Protein AF-A0A379WUP8-F1 (afdb_monomer)

Sequence (79 aa):
MPQTKADVLTLLTATVEMQERYADRPIITMSMSKTGVISRLAGEVFGSAATFGAVKKASAPGQISVADLRTVLTILHQA

pLDDT: mean 96.11, std 4.25, range [81.94, 98.81]

Secondary structure (DSSP, 8-state):
--SSHHHHHHHHHHHHHIIIII-SS-------TGGGTHHHH-HHHHT------BSSS-SSTTPPBHHHHHHHHHHHHH-

Organism: Salmonella enterica I (NCBI:txid59201)

Solvent-accessible surface area (backbone atoms only — not comparable to full-atom values): 4561 Å² total; per-residue (Å²): 116,57,90,48,77,64,48,37,50,53,50,49,52,52,38,34,51,37,50,78,73,68,52,93,61,88,44,72,56,71,41,38,33,73,88,11,35,63,47,55,58,44,19,88,81,36,46,24,74,53,69,73,54,16,89,83,69,62,91,53,66,44,47,50,47,40,67,59,49,50,51,51,43,52,52,63,76,73,106

Structure (mmCIF, N/CA/C/O backbone):
data_AF-A0A379WUP8-F1
#
_entry.id   AF-A0A379WUP8-F1
#
loop_
_atom_site.group_PDB
_atom_site.id
_atom_site.type_symbol
_atom_site.label_atom_id
_atom_site.label_alt_id
_atom_site.label_comp_id
_atom_site.label_asym_id
_atom_site.label_entity_id
_atom_site.label_seq_id
_atom_site.pdbx_PDB_ins_code
_atom_site.Cartn_x
_atom_site.Cartn_y
_atom_site.Cartn_z
_atom_site.occupancy
_atom_site.B_iso_or_equiv
_atom_site.auth_seq_id
_atom_site.auth_comp_id
_atom_site.auth_asym_id
_atom_site.auth_atom_id
_atom_site.pdbx_PDB_model_num
ATOM 1 N N . MET A 1 1 ? 9.621 -5.309 5.882 1.00 85.94 1 MET A N 1
ATOM 2 C CA . MET A 1 1 ? 9.428 -4.065 6.663 1.00 85.94 1 MET A CA 1
ATOM 3 C C . MET A 1 1 ? 10.399 -3.047 6.094 1.00 85.94 1 MET A C 1
ATOM 5 O O . MET A 1 1 ? 11.560 -3.423 5.999 1.00 85.94 1 MET A O 1
ATOM 9 N N . PRO A 1 2 ? 9.971 -1.846 5.670 1.00 96.50 2 PRO A N 1
ATOM 10 C CA . PRO A 1 2 ? 10.903 -0.862 5.133 1.00 96.50 2 PRO A CA 1
ATOM 11 C C . PRO A 1 2 ? 11.873 -0.417 6.234 1.00 96.50 2 PRO A C 1
ATOM 13 O O . PRO A 1 2 ? 11.442 -0.011 7.315 1.00 96.50 2 PRO A O 1
ATOM 16 N N . GLN A 1 3 ? 13.168 -0.515 5.967 1.00 96.94 3 GLN A N 1
ATOM 17 C CA . GLN A 1 3 ? 14.241 0.076 6.763 1.00 96.94 3 GLN A CA 1
ATOM 18 C C . GLN A 1 3 ? 14.537 1.502 6.288 1.00 96.94 3 GLN A C 1
ATOM 20 O O . GLN A 1 3 ? 14.927 2.357 7.081 1.00 96.94 3 GLN A O 1
ATOM 25 N N . THR A 1 4 ? 14.276 1.783 5.010 1.00 97.38 4 THR A N 1
ATOM 26 C CA . THR A 1 4 ? 14.431 3.103 4.398 1.00 97.38 4 THR A CA 1
ATOM 27 C C . THR A 1 4 ? 13.169 3.533 3.645 1.00 97.38 4 THR A C 1
ATOM 29 O O . THR A 1 4 ? 12.265 2.739 3.383 1.00 97.38 4 THR A O 1
ATOM 32 N N . LYS A 1 5 ? 13.094 4.814 3.260 1.00 97.75 5 LYS A N 1
ATOM 33 C CA . LYS A 1 5 ? 12.047 5.288 2.337 1.00 97.75 5 LYS A CA 1
ATOM 34 C C . LYS A 1 5 ? 12.184 4.652 0.948 1.00 97.75 5 LYS A C 1
ATOM 36 O O . LYS A 1 5 ? 11.170 4.439 0.292 1.00 97.75 5 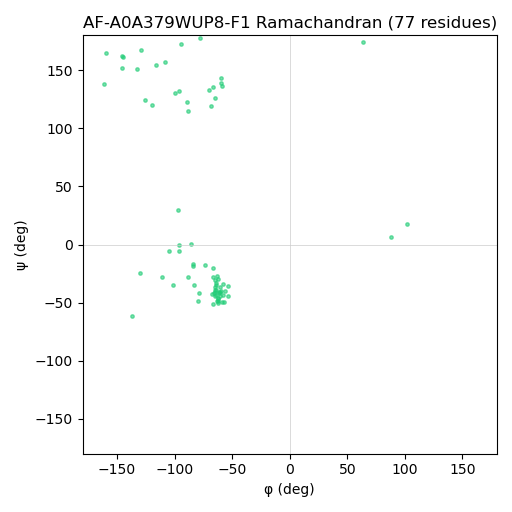LYS A O 1
ATOM 41 N N . ALA A 1 6 ? 13.407 4.327 0.524 1.00 98.50 6 ALA A N 1
ATOM 42 C CA . ALA A 1 6 ? 13.654 3.674 -0.757 1.00 98.50 6 ALA A CA 1
ATOM 43 C C . ALA A 1 6 ? 13.025 2.275 -0.800 1.00 98.50 6 ALA A C 1
ATOM 45 O O . ALA A 1 6 ? 12.445 1.913 -1.812 1.00 98.50 6 ALA A O 1
ATOM 46 N N . ASP A 1 7 ? 12.999 1.548 0.318 1.00 98.56 7 ASP A N 1
ATOM 47 C CA . ASP A 1 7 ? 12.363 0.224 0.385 1.00 98.56 7 ASP A CA 1
ATOM 48 C C . ASP A 1 7 ? 10.848 0.281 0.127 1.00 98.56 7 ASP A C 1
ATOM 50 O O . ASP A 1 7 ? 10.250 -0.691 -0.333 1.00 98.56 7 ASP A O 1
ATOM 54 N N . VAL A 1 8 ? 10.205 1.417 0.425 1.00 98.50 8 VAL A N 1
ATOM 55 C CA . VAL A 1 8 ? 8.796 1.639 0.070 1.00 98.50 8 VAL A CA 1
ATOM 56 C C . VAL A 1 8 ? 8.647 1.745 -1.442 1.00 98.50 8 VAL A C 1
ATOM 58 O O . VAL A 1 8 ? 7.738 1.132 -1.992 1.00 98.50 8 VAL A O 1
ATOM 61 N N . LEU A 1 9 ? 9.553 2.467 -2.107 1.00 98.69 9 LEU A N 1
ATOM 62 C CA . LEU A 1 9 ? 9.578 2.552 -3.566 1.00 98.69 9 LEU A CA 1
ATOM 63 C C . LEU A 1 9 ? 9.860 1.184 -4.184 1.00 98.69 9 LEU A C 1
ATOM 65 O O . LEU A 1 9 ? 9.145 0.795 -5.093 1.00 98.69 9 LEU A O 1
ATOM 69 N N . THR A 1 10 ? 10.813 0.419 -3.644 1.00 98.75 10 THR A N 1
ATOM 70 C CA . THR A 1 10 ? 11.101 -0.949 -4.099 1.00 98.75 10 THR A CA 1
ATOM 71 C C . THR A 1 10 ? 9.849 -1.824 -4.090 1.00 98.75 10 THR A C 1
ATOM 73 O O . THR A 1 10 ? 9.589 -2.527 -5.062 1.00 98.75 10 THR A O 1
ATOM 76 N N . LEU A 1 11 ? 9.045 -1.757 -3.020 1.00 98.75 11 LEU A N 1
ATOM 77 C CA . LEU A 1 11 ? 7.777 -2.483 -2.956 1.00 98.75 11 LEU A CA 1
ATOM 78 C C . LEU A 1 11 ? 6.801 -1.999 -4.035 1.00 98.75 11 LEU A C 1
ATOM 80 O O . LEU A 1 11 ? 6.257 -2.826 -4.753 1.00 98.75 11 LEU A O 1
ATOM 84 N N . LEU A 1 12 ? 6.598 -0.685 -4.176 1.00 98.75 12 LEU A N 1
ATOM 85 C CA . LEU A 1 12 ? 5.670 -0.135 -5.174 1.00 98.75 12 LEU A CA 1
ATOM 86 C C . LEU A 1 12 ? 6.076 -0.498 -6.609 1.00 98.75 12 LEU A C 1
ATOM 88 O O . LEU A 1 12 ? 5.222 -0.894 -7.396 1.00 98.75 12 LEU A O 1
ATOM 92 N N . THR A 1 13 ? 7.371 -0.431 -6.927 1.00 98.81 13 THR A N 1
ATOM 93 C CA . THR A 1 13 ? 7.912 -0.850 -8.226 1.00 98.81 13 THR A CA 1
ATOM 94 C C . THR A 1 13 ? 7.631 -2.327 -8.490 1.00 98.81 13 THR A C 1
ATOM 96 O O . THR A 1 13 ? 7.177 -2.672 -9.576 1.00 98.81 13 THR A O 1
ATOM 99 N N . ALA A 1 14 ? 7.838 -3.197 -7.495 1.00 98.75 14 ALA A N 1
ATOM 100 C CA . ALA A 1 14 ? 7.546 -4.623 -7.631 1.00 98.75 14 ALA A CA 1
ATOM 101 C C . ALA A 1 14 ? 6.043 -4.900 -7.817 1.00 98.75 14 ALA A C 1
ATOM 103 O O . ALA A 1 14 ? 5.676 -5.791 -8.581 1.00 98.75 14 ALA A O 1
ATOM 104 N N . THR A 1 15 ? 5.169 -4.139 -7.147 1.00 98.81 15 THR A N 1
ATOM 105 C CA . THR A 1 15 ? 3.713 -4.259 -7.317 1.00 98.81 15 THR A CA 1
ATOM 106 C C . THR A 1 15 ? 3.288 -3.922 -8.745 1.00 98.81 15 THR A C 1
ATOM 108 O O . THR A 1 15 ? 2.547 -4.704 -9.338 1.00 98.81 15 THR A O 1
ATOM 111 N N . VAL A 1 16 ? 3.797 -2.820 -9.308 1.00 98.75 16 VAL A N 1
ATOM 112 C CA . VAL A 1 16 ? 3.520 -2.424 -10.700 1.00 98.75 16 VAL A CA 1
ATOM 113 C C . VAL A 1 16 ? 4.036 -3.476 -11.670 1.00 98.75 16 VAL A C 1
ATOM 115 O O . VAL A 1 16 ? 3.292 -3.929 -12.531 1.00 98.75 16 VAL A O 1
ATOM 118 N N . GLU A 1 17 ? 5.285 -3.921 -11.504 1.00 98.81 17 GLU A N 1
ATOM 119 C CA . GLU A 1 17 ? 5.869 -4.923 -12.396 1.00 98.81 17 GLU A CA 1
ATOM 120 C C . GLU A 1 17 ? 5.037 -6.213 -12.406 1.00 98.81 17 GLU A C 1
ATOM 122 O O . GLU A 1 17 ? 4.741 -6.756 -13.471 1.00 98.81 17 GLU A O 1
ATOM 127 N N . MET A 1 18 ? 4.604 -6.671 -11.226 1.00 98.62 18 MET A N 1
ATOM 128 C CA . MET A 1 18 ? 3.725 -7.828 -11.107 1.00 98.62 18 MET A CA 1
ATOM 129 C C . MET A 1 18 ? 2.383 -7.594 -11.797 1.00 98.62 18 MET A C 1
ATOM 131 O O . MET A 1 18 ? 1.972 -8.440 -12.588 1.00 98.62 18 MET A O 1
ATOM 135 N N . GLN A 1 19 ? 1.708 -6.477 -11.519 1.00 98.50 19 GLN A N 1
ATOM 136 C CA . GLN A 1 19 ? 0.383 -6.194 -12.067 1.00 98.50 19 GLN A CA 1
ATOM 137 C C . GLN A 1 19 ? 0.396 -6.034 -13.595 1.00 98.50 19 GLN A C 1
ATOM 139 O O . GLN A 1 19 ? -0.514 -6.539 -14.248 1.00 98.50 19 GLN A O 1
ATOM 144 N N . GLU A 1 20 ? 1.423 -5.398 -14.162 1.00 98.31 20 GLU A N 1
ATOM 145 C CA . GLU A 1 20 ? 1.491 -5.111 -15.599 1.00 98.31 20 GLU A CA 1
ATOM 146 C C . GLU A 1 20 ? 2.014 -6.286 -16.431 1.00 98.31 20 GLU A C 1
ATOM 148 O O . GLU A 1 20 ? 1.612 -6.451 -17.583 1.00 98.31 20 GLU A O 1
ATOM 153 N N . ARG A 1 21 ? 2.950 -7.081 -15.892 1.00 98.62 21 ARG A N 1
ATOM 154 C CA . ARG A 1 21 ? 3.715 -8.048 -16.704 1.00 98.62 21 ARG A CA 1
ATOM 155 C C . ARG A 1 21 ? 3.401 -9.505 -16.423 1.00 98.62 21 ARG A C 1
ATOM 157 O O . ARG A 1 21 ? 3.593 -10.332 -17.311 1.00 98.62 21 ARG A O 1
ATOM 164 N N . TYR A 1 22 ? 2.980 -9.835 -15.205 1.00 98.62 22 TYR A N 1
ATOM 165 C CA . TYR A 1 22 ? 2.952 -11.231 -14.758 1.00 98.62 22 TYR A CA 1
ATOM 166 C C . TYR A 1 22 ? 1.619 -11.669 -14.149 1.00 98.62 22 TYR A C 1
ATOM 168 O O . TYR A 1 22 ? 1.340 -12.866 -14.115 1.00 98.62 22 TYR A O 1
ATOM 176 N N . ALA A 1 23 ? 0.816 -10.745 -13.621 1.00 97.56 23 ALA A N 1
ATOM 177 C CA . ALA A 1 23 ? -0.387 -11.078 -12.874 1.00 97.56 23 ALA A CA 1
ATOM 178 C C . ALA A 1 23 ? -1.464 -11.691 -13.779 1.00 97.56 23 ALA A C 1
ATOM 180 O O . ALA A 1 23 ? -1.995 -11.046 -14.676 1.00 97.56 23 ALA A O 1
ATOM 181 N N . ASP A 1 24 ? -1.843 -12.930 -13.474 1.00 98.00 24 ASP A N 1
ATOM 182 C CA . ASP A 1 24 ? -3.011 -13.621 -14.032 1.00 98.00 24 ASP A CA 1
ATOM 183 C C . ASP A 1 24 ? -4.243 -13.523 -13.107 1.00 98.00 24 ASP A C 1
ATOM 185 O O . ASP A 1 24 ? -5.304 -14.079 -13.395 1.00 98.00 24 ASP A O 1
ATOM 189 N N . ARG A 1 25 ? -4.090 -12.847 -11.960 1.00 98.19 25 ARG A N 1
ATOM 190 C CA . ARG A 1 25 ? -5.089 -12.701 -10.895 1.00 98.19 25 ARG A CA 1
ATOM 191 C C . ARG A 1 25 ? -4.785 -11.488 -10.006 1.00 98.19 25 ARG A C 1
ATOM 193 O O . ARG A 1 25 ? -3.657 -10.996 -10.015 1.00 98.19 25 ARG A O 1
ATOM 200 N N . PRO A 1 26 ? -5.748 -11.029 -9.186 1.00 98.44 26 PRO A N 1
ATOM 201 C CA . PRO A 1 26 ? -5.517 -9.936 -8.248 1.00 98.44 26 PRO A CA 1
ATOM 202 C C . PRO A 1 26 ? -4.397 -10.247 -7.246 1.00 98.44 26 PRO A C 1
ATOM 204 O O . PRO A 1 26 ? -4.336 -11.345 -6.689 1.00 98.44 26 PRO A O 1
ATOM 207 N N . ILE A 1 27 ? -3.554 -9.252 -6.973 1.00 98.56 27 ILE A N 1
ATOM 208 C CA . ILE A 1 27 ? -2.483 -9.321 -5.973 1.00 98.56 27 ILE A CA 1
ATOM 209 C C . ILE A 1 27 ? -2.733 -8.318 -4.852 1.00 98.56 27 ILE A C 1
ATOM 211 O O . ILE A 1 27 ? -3.383 -7.291 -5.041 1.00 98.56 27 ILE A O 1
ATOM 215 N N . ILE A 1 28 ? -2.198 -8.607 -3.669 1.00 98.56 28 ILE A N 1
ATOM 216 C CA . ILE A 1 28 ? -2.267 -7.713 -2.514 1.00 98.56 28 ILE A CA 1
ATOM 217 C C . ILE A 1 28 ? -0.845 -7.481 -2.030 1.00 98.56 28 ILE A C 1
ATOM 219 O O . ILE A 1 28 ? -0.128 -8.429 -1.714 1.00 98.56 28 ILE A O 1
ATOM 223 N N . THR A 1 29 ? -0.442 -6.218 -1.948 1.00 98.38 29 THR A N 1
ATOM 224 C CA . THR A 1 29 ? 0.898 -5.830 -1.505 1.00 98.38 29 THR A CA 1
ATOM 225 C C . THR A 1 29 ? 0.813 -4.722 -0.470 1.00 98.38 29 THR A C 1
ATOM 227 O O . THR A 1 29 ? -0.136 -3.942 -0.432 1.00 98.38 29 THR 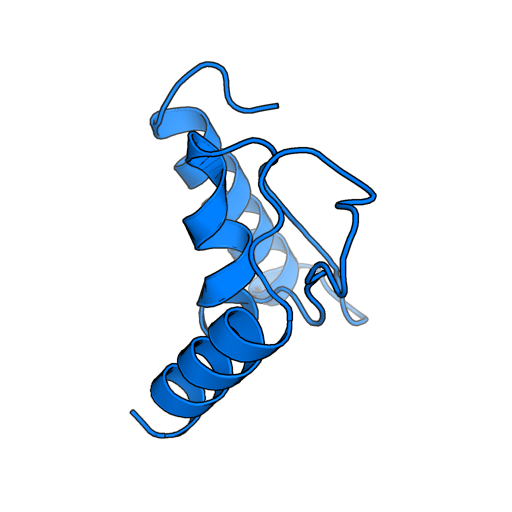A O 1
ATOM 230 N N . MET A 1 30 ? 1.798 -4.671 0.424 1.00 97.62 30 MET A N 1
ATOM 231 C CA . MET A 1 30 ? 1.919 -3.580 1.383 1.00 97.62 30 MET A CA 1
ATOM 232 C C . MET A 1 30 ? 3.321 -3.494 1.966 1.00 97.62 30 MET A C 1
ATOM 234 O O . MET A 1 30 ? 3.914 -4.485 2.390 1.00 97.62 30 MET A O 1
ATOM 238 N N . SER A 1 31 ? 3.800 -2.264 2.086 1.00 97.44 31 SER A N 1
ATOM 239 C CA . SER A 1 31 ? 4.915 -1.902 2.942 1.00 97.44 31 SER A CA 1
ATOM 240 C C . SER A 1 31 ? 4.375 -1.548 4.333 1.00 97.44 31 SER A C 1
ATOM 242 O O . SER A 1 31 ? 3.484 -0.714 4.497 1.00 97.44 31 SER A O 1
ATOM 244 N N . MET A 1 32 ? 4.859 -2.252 5.354 1.00 95.00 32 MET A N 1
ATOM 245 C CA . MET A 1 32 ? 4.387 -2.104 6.736 1.00 95.00 32 MET A CA 1
ATOM 246 C C . MET A 1 32 ? 4.960 -0.853 7.432 1.00 95.00 32 MET A C 1
ATOM 248 O O . MET A 1 32 ? 5.789 -0.132 6.877 1.00 95.00 32 MET A O 1
ATOM 252 N N . SER A 1 33 ? 4.543 -0.627 8.685 1.00 92.56 33 SER A N 1
ATOM 253 C CA . SER A 1 33 ? 4.934 0.519 9.523 1.00 92.56 33 SER A CA 1
ATOM 254 C C . SER A 1 33 ? 4.491 1.876 8.975 1.00 92.56 33 SER A C 1
ATOM 256 O O . SER A 1 33 ? 3.929 1.986 7.889 1.00 92.56 33 SER A O 1
ATOM 258 N N . LYS A 1 34 ? 4.712 2.937 9.763 1.00 93.12 34 LYS A N 1
ATOM 259 C CA . LYS A 1 34 ? 4.330 4.308 9.395 1.00 93.12 34 LYS A CA 1
ATOM 260 C C . LYS A 1 34 ? 4.945 4.739 8.057 1.00 93.12 34 LYS A C 1
ATOM 262 O O . LYS A 1 34 ? 4.262 5.355 7.250 1.00 93.12 34 LYS A O 1
ATOM 267 N N . THR A 1 35 ? 6.204 4.377 7.808 1.00 96.00 35 THR A N 1
ATOM 268 C CA . THR A 1 35 ? 6.927 4.715 6.571 1.00 96.00 35 THR A CA 1
ATOM 269 C C . THR A 1 35 ? 6.248 4.147 5.323 1.00 96.00 35 THR A C 1
ATOM 271 O O . THR A 1 35 ? 6.221 4.810 4.293 1.00 96.00 35 THR A O 1
ATOM 274 N N . GLY A 1 36 ? 5.665 2.948 5.411 1.00 96.94 36 GLY A N 1
ATOM 275 C CA . GLY A 1 36 ? 5.036 2.266 4.283 1.00 96.94 36 GLY A CA 1
ATOM 276 C C . GLY A 1 36 ? 3.578 2.645 4.021 1.00 96.94 36 GLY A C 1
ATOM 277 O O . GLY A 1 36 ? 2.991 2.111 3.082 1.00 96.94 36 GLY A O 1
ATOM 278 N N . VAL A 1 37 ? 2.981 3.558 4.800 1.00 96.88 37 VAL A N 1
ATOM 279 C CA . VAL A 1 37 ? 1.534 3.849 4.748 1.00 96.88 37 VAL A CA 1
ATOM 280 C C . VAL A 1 37 ? 1.032 4.189 3.343 1.00 96.88 37 VAL A C 1
ATOM 282 O O . VAL A 1 37 ? -0.049 3.745 2.978 1.00 96.88 37 VAL A O 1
ATOM 285 N N . ILE A 1 38 ? 1.832 4.874 2.519 1.00 97.75 38 ILE A N 1
ATOM 286 C CA . ILE A 1 38 ? 1.455 5.234 1.143 1.00 97.75 38 ILE A CA 1
ATOM 287 C C . ILE A 1 38 ? 1.120 4.010 0.278 1.00 97.75 38 ILE A C 1
ATOM 289 O O . ILE A 1 38 ? 0.181 4.057 -0.511 1.00 97.75 38 ILE A O 1
ATOM 293 N N . SER A 1 39 ? 1.792 2.875 0.499 1.00 97.75 39 SER A N 1
ATOM 294 C CA . SER A 1 39 ? 1.499 1.622 -0.214 1.00 97.75 39 SER A CA 1
ATOM 295 C C . SER A 1 39 ? 0.125 1.035 0.115 1.00 97.75 39 SER A C 1
ATOM 297 O O . SER A 1 39 ? -0.413 0.259 -0.663 1.00 97.75 39 SER A O 1
ATOM 299 N N . ARG A 1 40 ? -0.470 1.425 1.251 1.00 97.62 40 ARG A N 1
ATOM 300 C CA . ARG A 1 40 ? -1.833 1.034 1.639 1.00 97.62 40 ARG A CA 1
ATOM 301 C C . ARG A 1 40 ? -2.899 1.938 1.022 1.00 97.62 40 ARG A C 1
ATOM 303 O O . ARG A 1 40 ? -4.067 1.566 1.056 1.00 97.62 40 ARG A O 1
ATOM 310 N N . LEU A 1 41 ? -2.513 3.114 0.529 1.00 97.94 41 LEU A N 1
ATOM 311 C CA . LEU A 1 41 ? -3.421 4.139 0.009 1.00 97.94 41 LEU A CA 1
ATOM 312 C C . LEU A 1 41 ? -3.464 4.134 -1.518 1.00 97.94 41 LEU A C 1
ATOM 314 O O . LEU A 1 41 ? -4.515 4.350 -2.096 1.00 97.94 41 LEU A O 1
ATOM 318 N N . ALA A 1 42 ? -2.337 3.848 -2.165 1.00 97.75 42 ALA A N 1
ATOM 319 C CA . ALA A 1 42 ? -2.179 3.979 -3.610 1.00 97.75 42 ALA A CA 1
ATOM 320 C C . ALA A 1 42 ? -2.378 2.653 -4.374 1.00 97.75 42 ALA A C 1
ATOM 322 O O . ALA A 1 42 ? -1.758 2.432 -5.413 1.00 97.75 42 ALA A O 1
ATOM 323 N N . GLY A 1 43 ? -3.215 1.749 -3.851 1.00 97.81 43 GLY A N 1
ATOM 324 C CA . GLY A 1 43 ? -3.442 0.429 -4.450 1.00 97.81 43 GLY A CA 1
ATOM 325 C C . GLY A 1 43 ? -3.999 0.501 -5.873 1.00 97.81 43 GLY A C 1
ATOM 326 O O . GLY A 1 43 ? -3.519 -0.224 -6.737 1.00 97.81 43 GLY A O 1
ATOM 327 N N . GLU A 1 44 ? -4.930 1.422 -6.124 1.00 97.94 44 GLU A N 1
ATOM 328 C CA . GLU A 1 44 ? -5.548 1.640 -7.441 1.00 97.94 44 GLU A CA 1
ATOM 329 C C . GLU A 1 44 ? -4.546 2.121 -8.500 1.00 97.94 44 GLU A C 1
ATOM 331 O O . GLU A 1 44 ? -4.633 1.717 -9.652 1.00 97.94 44 GLU A O 1
ATOM 336 N N . VAL A 1 45 ? -3.542 2.907 -8.093 1.00 98.06 45 VAL A N 1
ATOM 337 C CA . VAL A 1 45 ? -2.495 3.419 -8.991 1.00 98.06 45 VAL A CA 1
ATOM 338 C C . VAL A 1 45 ? -1.433 2.358 -9.288 1.00 98.06 45 VAL A C 1
ATOM 340 O O . VAL A 1 45 ? -0.972 2.252 -10.417 1.00 98.06 45 VAL A O 1
ATOM 343 N N . PHE A 1 46 ? -1.015 1.586 -8.278 1.00 98.44 46 PHE A N 1
ATOM 344 C CA . PHE A 1 46 ? 0.146 0.691 -8.394 1.00 98.44 46 PHE A CA 1
ATOM 345 C C . PHE A 1 46 ? -0.198 -0.798 -8.527 1.00 98.44 46 PHE A C 1
ATOM 347 O O . PHE A 1 46 ? 0.708 -1.603 -8.716 1.00 98.44 46 PHE A O 1
ATOM 354 N N . GLY A 1 47 ? -1.470 -1.188 -8.412 1.00 98.19 47 GLY A N 1
ATOM 355 C CA . GLY A 1 47 ? -1.921 -2.554 -8.697 1.00 98.19 47 GLY A CA 1
ATOM 356 C C . GLY A 1 47 ? -2.171 -3.464 -7.489 1.00 98.19 47 GLY A C 1
ATOM 357 O O . GLY A 1 47 ? -2.252 -4.680 -7.652 1.00 98.19 47 GLY A O 1
ATOM 358 N N . SER A 1 48 ? -2.316 -2.921 -6.273 1.00 98.56 48 SER A N 1
ATOM 359 C CA . SER A 1 48 ? -2.749 -3.719 -5.111 1.00 98.56 48 SER A CA 1
ATOM 360 C C . SER A 1 48 ? -4.273 -3.733 -5.007 1.00 98.56 48 SER A C 1
ATOM 362 O O . SER A 1 48 ? -4.886 -2.711 -4.709 1.00 98.56 48 SER A O 1
ATOM 364 N N . ALA A 1 49 ? -4.883 -4.904 -5.184 1.00 98.44 49 ALA A N 1
ATOM 365 C CA . ALA A 1 49 ? -6.333 -5.073 -5.296 1.00 98.44 49 ALA A CA 1
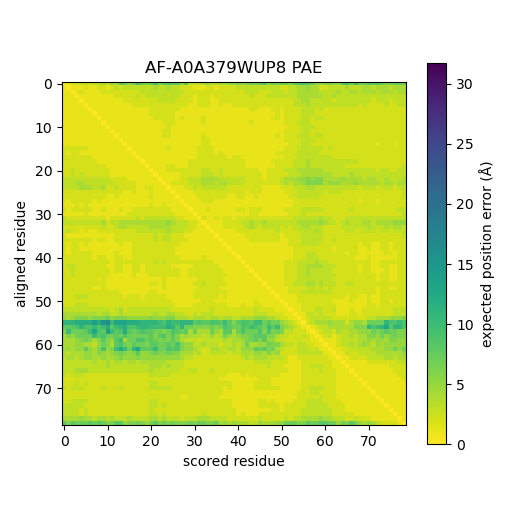ATOM 366 C C . ALA A 1 49 ? -7.105 -4.916 -3.975 1.00 98.44 49 ALA A C 1
ATOM 368 O O . ALA A 1 49 ? -8.321 -4.739 -3.979 1.00 98.44 49 ALA A O 1
ATOM 369 N N . ALA A 1 50 ? -6.419 -4.998 -2.834 1.00 98.25 50 ALA A N 1
ATOM 370 C CA . ALA A 1 50 ? -7.016 -4.763 -1.526 1.00 98.25 50 ALA A CA 1
ATOM 371 C C . ALA A 1 50 ? -6.028 -4.081 -0.576 1.00 98.25 50 ALA A C 1
ATOM 373 O O . ALA A 1 50 ? -4.809 -4.111 -0.767 1.00 98.25 50 ALA A O 1
ATOM 374 N N . THR A 1 51 ? -6.570 -3.486 0.484 1.00 97.94 51 THR A N 1
ATOM 375 C CA . THR A 1 51 ? -5.811 -2.838 1.556 1.00 97.94 51 THR A CA 1
ATOM 376 C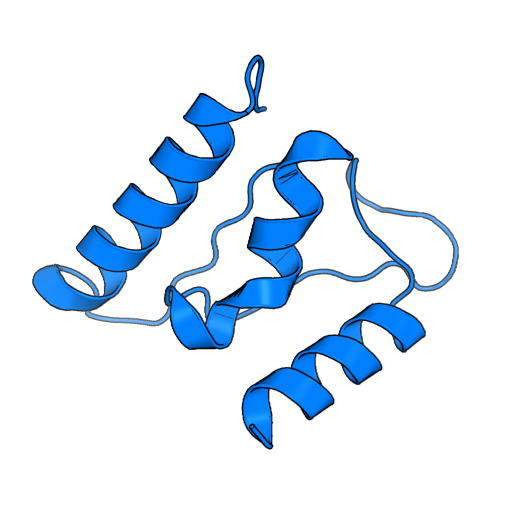 C . THR A 1 51 ? -6.515 -3.024 2.901 1.00 97.94 51 THR A C 1
ATOM 378 O O . THR A 1 51 ? -7.687 -3.389 2.964 1.00 97.94 51 THR A O 1
ATOM 381 N N . PHE A 1 52 ? -5.785 -2.817 3.996 1.00 96.56 52 PHE A N 1
ATOM 382 C CA . PHE A 1 52 ? -6.238 -3.133 5.351 1.00 96.56 52 PHE A CA 1
ATOM 383 C C . PHE A 1 52 ? -6.274 -1.869 6.211 1.00 96.56 52 PHE A C 1
ATOM 385 O O . PHE A 1 52 ? -5.235 -1.242 6.437 1.00 96.56 52 PHE A O 1
ATOM 392 N N . GLY A 1 53 ? -7.462 -1.544 6.724 1.00 95.38 53 GLY A N 1
ATOM 393 C CA . GLY A 1 53 ? -7.697 -0.480 7.702 1.00 95.38 53 GLY A CA 1
ATOM 394 C C . GLY A 1 53 ? -8.025 -1.034 9.089 1.00 95.38 53 GLY A C 1
ATOM 395 O O . GLY A 1 53 ? -8.492 -2.164 9.226 1.00 95.38 53 GLY A O 1
ATOM 396 N N . ALA A 1 54 ? -7.793 -0.233 10.125 1.00 95.50 54 ALA A N 1
ATOM 397 C CA . ALA A 1 54 ? -8.101 -0.581 11.508 1.00 95.50 54 ALA A CA 1
ATOM 398 C C . ALA A 1 54 ? -9.466 -0.015 11.933 1.00 95.50 54 ALA A C 1
ATOM 400 O O . ALA A 1 54 ? -9.737 1.170 11.748 1.00 95.50 54 ALA A O 1
ATOM 401 N N . VAL A 1 55 ? -10.315 -0.842 12.555 1.00 92.12 55 VAL A N 1
ATOM 402 C CA . VAL A 1 55 ? -11.586 -0.378 13.153 1.00 92.12 55 VAL A CA 1
ATOM 403 C C . VAL A 1 55 ? -11.342 0.266 14.521 1.00 92.12 55 VAL A C 1
ATOM 405 O O . VAL A 1 55 ? -11.821 1.360 14.794 1.00 92.12 55 VAL A O 1
ATOM 408 N N . LYS A 1 56 ? -10.584 -0.416 15.389 1.00 87.19 56 LYS A N 1
ATOM 409 C CA . LYS A 1 56 ? -10.177 0.081 16.717 1.00 87.19 56 LYS A CA 1
ATOM 410 C C . LYS A 1 56 ? -8.713 -0.240 16.984 1.00 87.19 56 LYS A C 1
ATOM 412 O O . LYS A 1 56 ? -7.889 0.651 17.130 1.00 87.19 56 LYS A O 1
ATOM 417 N N . LYS A 1 57 ? -8.387 -1.534 17.009 1.00 85.81 57 LYS A N 1
ATOM 418 C CA . LYS A 1 57 ? -7.018 -2.027 17.158 1.00 85.81 57 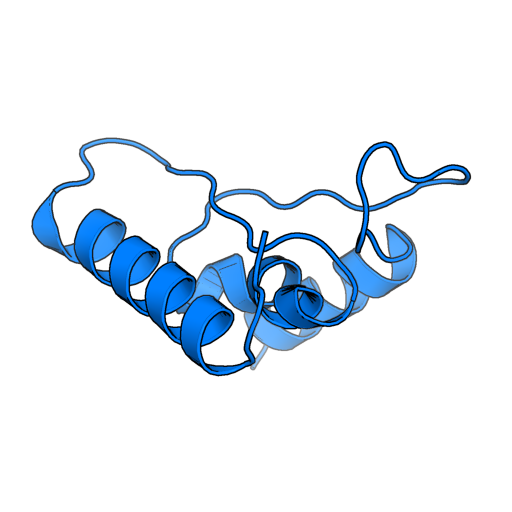LYS A CA 1
ATOM 419 C C . LYS A 1 57 ? -6.474 -2.410 15.788 1.00 85.81 57 LYS A C 1
ATOM 421 O O . LYS A 1 57 ? -7.137 -3.134 15.049 1.00 85.81 57 LYS A O 1
ATOM 426 N N . ALA A 1 58 ? -5.277 -1.933 15.469 1.00 84.75 58 ALA A N 1
ATOM 427 C CA . ALA A 1 58 ? -4.563 -2.378 14.284 1.00 84.75 58 ALA A CA 1
ATOM 428 C C . ALA A 1 58 ? -4.161 -3.856 14.425 1.00 84.75 58 ALA A C 1
ATOM 430 O O . ALA A 1 58 ? -3.662 -4.266 15.475 1.00 84.75 58 ALA A O 1
ATOM 431 N N . SER A 1 59 ? -4.359 -4.646 13.370 1.00 85.88 59 SER A N 1
ATOM 432 C CA . SER A 1 59 ? -3.866 -6.026 13.283 1.00 85.88 59 SER A CA 1
ATOM 433 C C . SER A 1 59 ? -2.415 -6.104 12.801 1.00 85.88 59 SER A C 1
ATOM 435 O O . SER A 1 59 ? -1.750 -7.107 13.040 1.00 85.88 59 SER A O 1
ATOM 437 N N . ALA A 1 60 ? -1.904 -5.040 12.170 1.00 81.94 60 ALA A N 1
ATOM 438 C CA . ALA A 1 60 ? -0.518 -4.935 11.718 1.00 81.94 60 ALA A CA 1
ATOM 439 C C . ALA A 1 60 ? 0.016 -3.489 11.824 1.00 81.94 60 ALA A C 1
ATOM 441 O O . ALA A 1 60 ? -0.760 -2.537 11.689 1.00 81.94 60 ALA A O 1
ATOM 442 N N . PRO A 1 61 ? 1.338 -3.285 12.006 1.00 82.88 61 PRO A N 1
ATOM 443 C CA . PRO A 1 61 ? 1.935 -1.950 12.056 1.00 82.88 61 PRO A CA 1
ATOM 444 C C . PRO A 1 61 ? 1.692 -1.130 10.780 1.00 82.88 61 PRO A C 1
ATOM 446 O O . PRO A 1 61 ? 1.880 -1.611 9.655 1.00 82.88 61 PRO A O 1
ATOM 449 N N . GLY A 1 62 ? 1.339 0.145 10.963 1.00 83.00 62 GLY A N 1
ATOM 450 C CA . GLY A 1 62 ? 1.109 1.099 9.872 1.00 83.00 6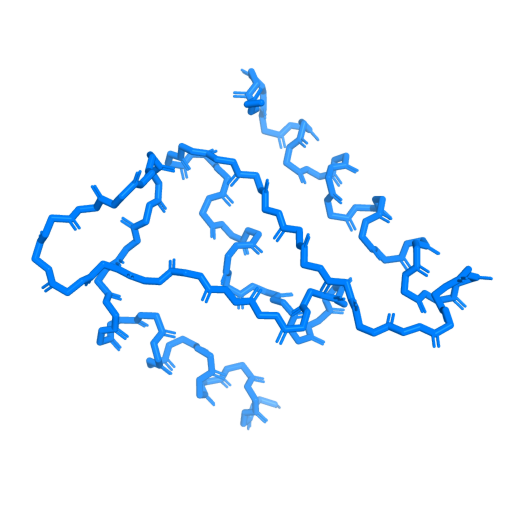2 GLY A CA 1
ATOM 451 C C . GLY A 1 62 ? -0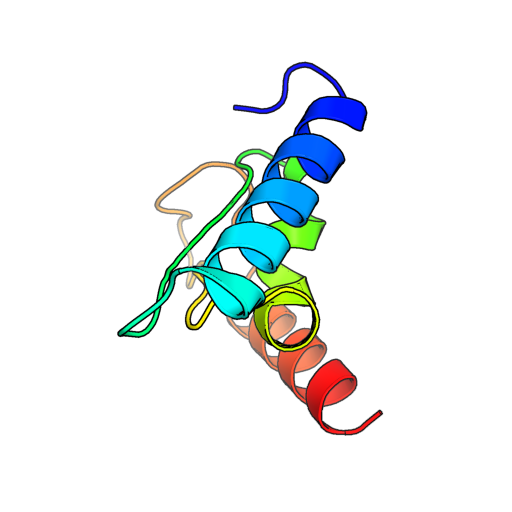.315 1.121 9.309 1.00 83.00 62 GLY A C 1
ATOM 452 O O . GLY A 1 62 ? -0.540 1.795 8.309 1.00 83.00 62 GLY A O 1
ATOM 453 N N . GLN A 1 63 ? -1.270 0.402 9.911 1.00 88.88 63 GLN A N 1
ATOM 454 C CA . GLN A 1 63 ? -2.688 0.570 9.582 1.00 88.88 63 GLN A CA 1
ATOM 455 C C . GLN A 1 63 ? -3.203 1.921 10.088 1.00 88.88 63 GLN A C 1
ATOM 457 O O . GLN A 1 63 ? -2.967 2.289 11.239 1.00 88.88 63 GLN A O 1
ATOM 462 N N . ILE A 1 64 ? -3.925 2.631 9.225 1.00 92.94 64 ILE A N 1
ATOM 463 C CA . ILE A 1 64 ? -4.700 3.823 9.587 1.00 92.94 64 ILE A CA 1
ATOM 464 C C . ILE A 1 64 ? -6.152 3.434 9.879 1.00 92.94 64 ILE A C 1
ATOM 466 O O . ILE A 1 64 ? -6.538 2.279 9.666 1.00 92.94 64 ILE A O 1
ATOM 470 N N . SER A 1 65 ? -6.958 4.378 10.370 1.00 96.56 65 SER A N 1
ATOM 471 C CA . SER A 1 65 ? -8.376 4.111 10.612 1.00 96.56 65 SER A CA 1
ATOM 472 C C . SER A 1 65 ? -9.076 3.703 9.309 1.00 96.56 65 SER A C 1
ATOM 474 O O . SER A 1 65 ? -8.765 4.207 8.229 1.00 96.56 65 SER A O 1
ATOM 476 N N . VAL A 1 66 ? -10.027 2.773 9.397 1.00 97.19 66 VAL A N 1
ATOM 477 C CA . VAL A 1 66 ? -10.800 2.323 8.228 1.00 97.19 66 VAL A CA 1
ATOM 478 C C . VAL A 1 66 ? -11.618 3.462 7.606 1.00 97.19 66 VAL A C 1
ATOM 480 O O . VAL A 1 66 ? -11.838 3.470 6.396 1.00 97.19 66 VAL A O 1
ATOM 483 N N . ALA A 1 67 ? -12.035 4.442 8.414 1.00 97.56 67 ALA A N 1
ATOM 484 C CA . ALA A 1 67 ? -12.7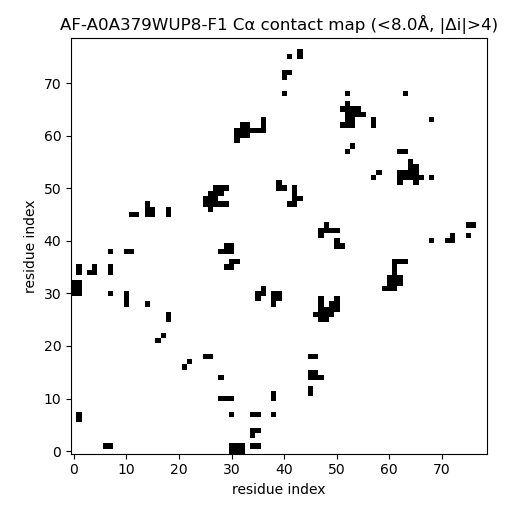52 5.619 7.941 1.00 97.56 67 ALA A CA 1
ATOM 485 C C . ALA A 1 67 ? -11.849 6.501 7.066 1.00 97.56 67 ALA A C 1
ATOM 487 O O . ALA A 1 67 ? -12.219 6.791 5.931 1.00 97.56 67 ALA A O 1
ATOM 488 N N . ASP A 1 68 ? -10.651 6.840 7.551 1.00 97.00 68 ASP A N 1
ATOM 489 C CA . ASP A 1 68 ? -9.688 7.660 6.805 1.00 97.00 68 ASP A CA 1
ATOM 490 C C . ASP A 1 68 ? -9.206 6.943 5.545 1.00 97.00 68 ASP A C 1
ATOM 492 O O . ASP A 1 68 ? -9.106 7.547 4.479 1.00 97.00 68 ASP A O 1
ATOM 496 N N . LEU A 1 69 ? -8.961 5.632 5.651 1.00 97.69 69 LEU A N 1
ATOM 497 C CA . LEU A 1 69 ? -8.580 4.803 4.513 1.00 97.69 69 LEU A CA 1
ATOM 498 C C . LEU A 1 69 ? -9.622 4.882 3.400 1.00 97.69 69 LEU A C 1
ATOM 500 O O . LEU A 1 69 ? -9.276 5.149 2.254 1.00 97.69 69 LEU A O 1
ATOM 504 N N . ARG A 1 70 ? -10.901 4.706 3.743 1.00 98.31 70 ARG A N 1
ATOM 505 C CA . ARG A 1 70 ? -11.997 4.799 2.777 1.00 98.31 70 ARG A CA 1
ATOM 506 C C . ARG A 1 70 ? -12.080 6.186 2.141 1.00 98.31 70 ARG A C 1
ATOM 508 O O . ARG A 1 70 ? -12.297 6.268 0.936 1.00 98.31 70 ARG A O 1
ATOM 515 N N . THR A 1 71 ? -11.887 7.251 2.918 1.00 98.38 71 THR A N 1
ATOM 516 C CA . THR A 1 71 ? -11.861 8.625 2.397 1.00 98.38 71 THR A CA 1
ATOM 517 C C . THR A 1 71 ? -10.772 8.796 1.341 1.00 98.38 71 THR A C 1
ATOM 519 O O . THR A 1 71 ? -11.063 9.261 0.244 1.00 98.38 71 THR A O 1
ATOM 522 N N . VAL A 1 72 ? -9.538 8.367 1.626 1.00 98.12 72 VAL A N 1
ATOM 523 C CA . VAL A 1 72 ? -8.418 8.503 0.680 1.00 98.12 72 VAL A CA 1
ATOM 524 C C . VAL A 1 72 ? -8.637 7.670 -0.581 1.00 98.12 72 VAL A C 1
ATOM 526 O O . VAL A 1 72 ? -8.431 8.185 -1.676 1.00 98.12 72 VAL A O 1
ATOM 529 N N . LEU A 1 73 ? -9.089 6.418 -0.445 1.00 98.38 73 LEU A N 1
ATOM 530 C CA . LEU A 1 73 ? -9.396 5.572 -1.603 1.00 98.38 73 LEU A CA 1
ATOM 531 C C . LEU A 1 73 ? -10.484 6.201 -2.483 1.00 98.38 73 LEU A C 1
ATOM 533 O O . LEU A 1 73 ? -10.363 6.194 -3.698 1.00 98.38 73 LEU A O 1
ATOM 537 N N . THR A 1 74 ? -11.509 6.803 -1.874 1.00 98.50 74 THR A N 1
ATOM 538 C CA . THR A 1 74 ? -12.580 7.484 -2.619 1.00 98.50 74 THR A CA 1
ATOM 539 C C . THR A 1 74 ? -12.052 8.708 -3.368 1.00 98.50 74 THR A C 1
ATOM 541 O O . THR A 1 74 ? -12.419 8.911 -4.518 1.00 98.50 74 THR A O 1
ATOM 544 N N . ILE A 1 75 ? -11.178 9.505 -2.740 1.00 98.38 75 ILE A N 1
ATOM 545 C CA . ILE A 1 75 ? -10.555 10.671 -3.384 1.00 98.38 75 ILE A CA 1
ATOM 546 C C . ILE A 1 75 ? -9.707 10.238 -4.582 1.00 98.38 75 ILE A C 1
ATOM 548 O O . ILE A 1 75 ? -9.828 10.834 -5.643 1.00 98.38 75 ILE A O 1
ATOM 552 N N . LEU A 1 76 ? -8.866 9.211 -4.420 1.00 97.81 76 LEU A N 1
ATOM 553 C CA . LEU A 1 76 ? -8.007 8.716 -5.500 1.00 97.81 76 LEU A CA 1
ATOM 554 C C . LEU A 1 76 ? -8.816 8.134 -6.662 1.00 97.81 76 LEU A C 1
ATOM 556 O O . LEU A 1 76 ? -8.461 8.379 -7.805 1.00 97.81 76 LEU A O 1
ATOM 560 N N . HIS A 1 77 ? -9.907 7.425 -6.371 1.00 97.88 77 HIS A N 1
ATOM 561 C CA . HIS A 1 77 ? -10.799 6.869 -7.389 1.00 97.88 77 HIS A CA 1
ATOM 562 C C . HIS A 1 77 ? -11.543 7.945 -8.201 1.00 97.88 77 HIS A C 1
ATOM 564 O O . HIS A 1 77 ? -11.947 7.713 -9.336 1.00 97.88 77 HIS A O 1
ATOM 570 N N . GLN A 1 78 ? -11.779 9.116 -7.602 1.00 97.50 78 GLN A N 1
ATOM 571 C CA . GLN A 1 78 ? -12.524 10.222 -8.215 1.00 97.50 78 GLN A CA 1
ATOM 572 C C . GLN A 1 78 ? -11.632 11.288 -8.871 1.00 97.50 78 GLN A C 1
ATOM 574 O O . GLN A 1 78 ? -12.176 12.235 -9.442 1.00 97.50 78 GLN A O 1
ATOM 579 N N . ALA A 1 79 ? -10.309 11.179 -8.735 1.00 93.56 79 ALA A N 1
ATOM 580 C CA . ALA A 1 79 ? -9.338 12.122 -9.289 1.00 93.56 79 ALA A CA 1
ATOM 581 C C . ALA A 1 79 ? -9.139 11.914 -10.796 1.00 93.56 79 ALA A C 1
ATOM 583 O O . ALA A 1 79 ? -9.013 12.943 -11.499 1.00 93.56 79 ALA A O 1
#

Foldseek 3Di:
DDPDLVVLVVQLVVLQCCQPPPDPDQAAGFDFAQSTLVSQLCCVPRGHPHHDADCDDDPGHNHHHPVVSVVSNVVVVVD

InterPro domains:
  IPR001381 3-dehydroquinate dehydratase type I [PF01487] (1-78)
  IPR001381 3-dehydroquinate dehydratase type I [cd00502] (1-75)
  IPR013785 Aldolase-type TIM barrel [G3DSA:3.20.20.70] (1-79)
  IPR050146 Type-I 3-dehydroquinase [PTHR43699] (1-79)

Nearest PDB structures (foldseek):
  3oex-assembly1_B  TM=1.002E+00  e=1.112E-12  Salmonella enterica subsp. enterica serovar Typhimurium
  3nnt-assembly1_B  TM=1.005E+00  e=1.807E-12  Salmonella enterica subsp. enterica serovar Typhimurium str. LT2
  8b2b-assembly1_AAA  TM=9.995E-01  e=3.375E-12  Salmonella enterica subsp. enterica serovar Typhi
  3o1n-assembly1_A  TM=9.922E-01  e=3.375E-12  Salmonella enterica subsp. enterica serovar Typhimurium str. LT2
  1gqn-assembly1_A  TM=9.426E-01  e=2.526E-11  Salmonella enterica subsp. enteri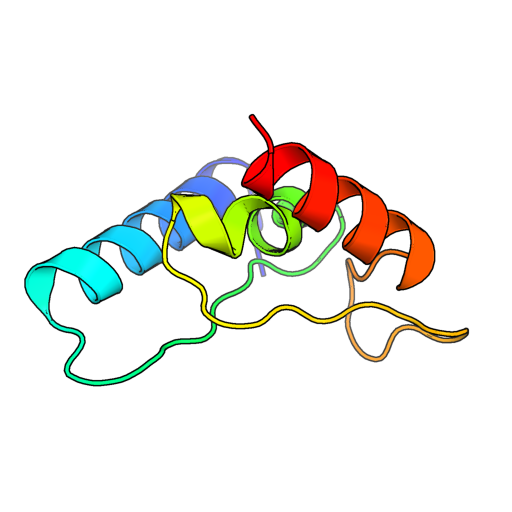ca serovar Typhi

Radius of gyration: 12.4 Å; Cα contacts (8 Å, |Δi|>4): 110; chains: 1; bounding box: 27×26×34 Å

Mean predicted aligned error: 2.42 Å